Protein AF-A0A4R5LYT7-F1 (afdb_monomer_lite)

pLDDT: mean 70.09, std 16.21, range [38.44, 92.06]

Sequence (93 aa):
MNAKSPIALVAIAVALGATAPAALAQTQPQGKTRDQVRQELVQARHDGLTQSSPTRYPPNAQQIAQNKARHEAGTHRGEPSAAVDQHDQMSAH

InterPro domains:
  IPR025421 Protein of unknown function DUF4148 [PF13663] (1-58)

Organism: NCBI:txid2528715

Radius of gyration: 28.88 Å; chains: 1; bounding box: 89×35×49 Å

Structure (mmCIF, N/CA/C/O backbone):
data_AF-A0A4R5LYT7-F1
#
_entry.id   AF-A0A4R5LYT7-F1
#
loop_
_atom_site.group_PDB
_atom_site.id
_atom_site.type_symbol
_atom_site.label_atom_id
_atom_site.label_alt_id
_atom_site.label_comp_id
_atom_site.label_asym_id
_atom_site.label_entity_id
_atom_site.label_seq_id
_atom_site.pdbx_PDB_ins_code
_atom_site.Cartn_x
_atom_site.Cartn_y
_atom_site.Cartn_z
_atom_site.occupancy
_atom_site.B_iso_or_equiv
_atom_site.auth_seq_id
_atom_site.auth_comp_id
_atom_site.auth_asym_id
_atom_site.auth_atom_id
_atom_site.pdbx_PDB_model_num
ATOM 1 N N . MET A 1 1 ? -77.080 -2.671 1.486 1.00 41.03 1 MET A N 1
ATOM 2 C CA . MET A 1 1 ? -75.870 -3.279 2.086 1.00 41.03 1 MET A CA 1
ATOM 3 C C . MET A 1 1 ? -74.723 -2.295 1.844 1.00 41.03 1 MET A C 1
ATOM 5 O O . MET A 1 1 ? -74.138 -2.323 0.778 1.00 41.03 1 MET A O 1
ATOM 9 N N . ASN A 1 2 ? -74.570 -1.190 2.577 1.00 38.44 2 ASN A N 1
ATOM 10 C CA . ASN A 1 2 ? -74.229 -1.020 3.997 1.00 38.44 2 ASN A CA 1
ATOM 11 C C . ASN A 1 2 ? -72.858 -1.611 4.354 1.00 38.44 2 ASN A C 1
ATOM 13 O O . ASN A 1 2 ? -72.791 -2.736 4.826 1.00 38.44 2 ASN A O 1
ATOM 17 N N . ALA A 1 3 ? -71.814 -0.790 4.255 1.00 45.59 3 ALA A N 1
ATOM 18 C CA . ALA A 1 3 ? -70.863 -0.639 5.351 1.00 45.59 3 ALA A CA 1
ATOM 19 C C . ALA A 1 3 ? -70.373 0.819 5.373 1.00 45.59 3 ALA A C 1
ATOM 21 O O . ALA A 1 3 ? -69.594 1.254 4.533 1.00 45.59 3 ALA A O 1
ATOM 22 N N . LYS A 1 4 ? -70.930 1.589 6.309 1.00 49.16 4 LYS A N 1
ATOM 23 C CA . LYS A 1 4 ? -70.440 2.896 6.755 1.00 49.16 4 LYS A CA 1
ATOM 24 C C . LYS A 1 4 ? -69.572 2.606 7.976 1.00 49.16 4 LYS A C 1
ATOM 26 O O . LYS A 1 4 ? -70.079 1.925 8.862 1.00 49.16 4 LYS A O 1
ATOM 31 N N . SER A 1 5 ? -68.361 3.150 8.056 1.00 47.91 5 SER A N 1
ATOM 32 C CA . SER A 1 5 ? -67.634 3.251 9.328 1.00 47.91 5 SER A CA 1
ATOM 33 C C . SER A 1 5 ? -66.786 4.526 9.394 1.00 47.91 5 SER A C 1
ATOM 35 O O . SER A 1 5 ? -66.395 5.038 8.345 1.00 47.91 5 SER A O 1
ATOM 37 N N . PRO A 1 6 ? -66.578 5.083 10.604 1.00 50.72 6 PRO A N 1
ATOM 38 C CA . PRO A 1 6 ? -66.543 6.523 10.832 1.00 50.72 6 PRO A CA 1
ATOM 39 C C . PRO A 1 6 ? -65.170 7.094 11.233 1.00 50.72 6 PRO A C 1
ATOM 41 O O . PRO A 1 6 ? -64.245 6.380 11.603 1.00 50.72 6 PRO A O 1
ATOM 44 N N . ILE A 1 7 ? -65.126 8.427 11.160 1.00 53.22 7 ILE A N 1
ATOM 45 C CA . ILE A 1 7 ? -64.236 9.431 11.773 1.00 53.22 7 ILE A CA 1
ATOM 46 C C . ILE A 1 7 ? -63.443 8.949 13.005 1.00 53.22 7 ILE A C 1
ATOM 48 O O . ILE A 1 7 ? -64.050 8.463 13.953 1.00 53.22 7 ILE A O 1
ATOM 52 N N . ALA A 1 8 ? -62.142 9.275 13.062 1.00 42.59 8 ALA A N 1
ATOM 53 C CA . ALA A 1 8 ? -61.490 9.796 14.276 1.00 42.59 8 ALA A CA 1
ATOM 54 C C . ALA A 1 8 ? -60.111 10.416 13.962 1.00 42.59 8 ALA A C 1
ATOM 56 O O . ALA A 1 8 ? -59.137 9.711 13.711 1.00 42.59 8 ALA A O 1
ATOM 57 N N . LEU A 1 9 ? -60.033 11.751 14.016 1.00 48.91 9 LEU A N 1
ATOM 58 C CA . LEU A 1 9 ? -58.791 12.479 14.285 1.00 48.91 9 LEU A CA 1
ATOM 59 C C . LEU A 1 9 ? -58.337 12.140 15.710 1.00 48.91 9 LEU A C 1
ATOM 61 O O . LEU A 1 9 ? -59.106 12.339 16.647 1.00 48.91 9 LEU A O 1
ATOM 65 N N . VAL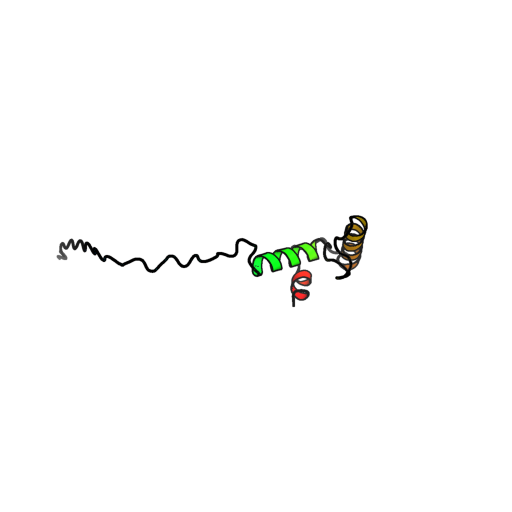 A 1 10 ? -57.076 11.754 15.888 1.00 46.25 10 VAL A N 1
ATOM 66 C CA . VAL A 1 10 ? -56.387 11.927 17.171 1.00 46.25 10 VAL A CA 1
ATOM 67 C C . VAL A 1 10 ? -55.017 12.522 16.873 1.00 46.25 10 VAL A C 1
ATOM 69 O O . VAL A 1 10 ? -54.075 11.831 16.494 1.00 46.25 10 VAL A O 1
ATOM 72 N N . ALA A 1 11 ? -54.931 13.843 17.009 1.00 49.28 11 ALA A N 1
ATOM 73 C CA . ALA A 1 11 ? -53.666 14.545 17.113 1.00 49.28 11 ALA A CA 1
ATOM 74 C C . ALA A 1 11 ? -53.114 14.283 18.517 1.00 49.28 11 ALA A C 1
ATOM 76 O O . ALA A 1 11 ? -53.677 14.763 19.499 1.00 49.28 11 ALA A O 1
ATOM 77 N N . ILE A 1 12 ? -52.030 13.516 18.623 1.00 51.00 12 ILE A N 1
ATOM 78 C CA . ILE A 1 12 ? -51.274 13.427 19.872 1.00 51.00 12 ILE A CA 1
ATOM 79 C C . ILE A 1 12 ? -50.063 14.341 19.724 1.00 51.00 12 ILE A C 1
ATOM 81 O O . ILE A 1 12 ? -49.044 13.973 19.145 1.00 51.00 12 ILE A O 1
ATOM 85 N N . ALA A 1 13 ? -50.199 15.560 20.240 1.00 57.06 13 ALA A N 1
ATOM 86 C CA . ALA A 1 13 ? -49.065 16.417 20.534 1.00 57.06 13 ALA A CA 1
ATOM 87 C C . ALA A 1 13 ? -48.327 15.823 21.739 1.00 57.06 13 ALA A C 1
ATOM 89 O O . ALA A 1 13 ? -48.709 16.034 22.888 1.00 57.06 13 ALA A O 1
ATOM 90 N N . VAL A 1 14 ? -47.281 15.044 21.475 1.00 54.22 14 VAL A N 1
ATOM 91 C CA . VAL A 1 14 ? -46.357 14.604 22.518 1.00 54.22 14 VAL A CA 1
ATOM 92 C C . VAL A 1 14 ? -45.258 15.654 22.647 1.00 54.22 14 VAL A C 1
ATOM 94 O O . VAL A 1 14 ? -44.233 15.600 21.973 1.00 54.22 14 VAL A O 1
ATOM 97 N N . ALA A 1 15 ? -45.484 16.632 23.523 1.00 59.97 15 ALA A N 1
AT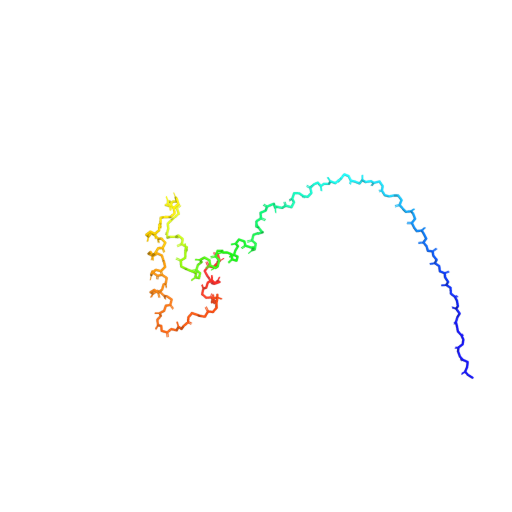OM 98 C CA . ALA A 1 15 ? -44.408 17.422 24.100 1.00 59.97 15 ALA A CA 1
ATOM 99 C C . ALA A 1 15 ? -43.758 16.589 25.215 1.00 59.97 15 ALA A C 1
ATOM 101 O O . ALA A 1 15 ? -44.219 16.588 26.354 1.00 59.97 15 ALA A O 1
ATOM 102 N N . LEU A 1 16 ? -42.698 15.856 24.877 1.00 54.22 16 LEU A N 1
ATOM 103 C CA . LEU A 1 16 ? -41.790 15.264 25.857 1.00 54.22 16 LEU A CA 1
ATOM 104 C C . LEU A 1 16 ? -40.490 16.059 25.823 1.00 54.22 16 LEU A C 1
ATOM 106 O O . LEU A 1 16 ? -39.643 15.874 24.951 1.00 54.22 16 LEU A O 1
ATOM 110 N N . GLY A 1 17 ? -40.359 16.966 26.790 1.00 55.53 17 GLY A N 1
ATOM 111 C CA . GLY A 1 17 ? -39.066 17.496 27.184 1.00 55.53 17 GLY A CA 1
ATOM 112 C C . GLY A 1 17 ? -38.178 16.339 27.626 1.00 55.53 17 GLY A C 1
ATOM 113 O O . GLY A 1 17 ? -38.417 15.726 28.662 1.00 55.53 17 GLY A O 1
ATOM 114 N N . ALA A 1 18 ? -37.159 16.046 26.828 1.00 53.12 18 ALA A N 1
ATOM 115 C CA . ALA A 1 18 ? -36.047 15.207 27.227 1.00 53.12 18 ALA A CA 1
ATOM 116 C C . ALA A 1 18 ? -34.833 16.121 27.381 1.00 53.12 18 ALA A C 1
ATOM 118 O O . ALA A 1 18 ? -34.256 16.616 26.414 1.00 53.12 18 ALA A O 1
ATOM 119 N N . THR A 1 19 ? -34.507 16.382 28.643 1.00 54.97 19 THR A N 1
ATOM 120 C CA . THR A 1 19 ? -33.224 16.895 29.111 1.00 54.97 19 THR A CA 1
ATOM 121 C C . THR A 1 19 ? -32.084 16.258 28.325 1.00 54.97 19 THR A C 1
ATOM 123 O O . THR A 1 19 ? -31.975 15.032 28.294 1.00 54.97 19 THR A O 1
ATOM 126 N N . ALA A 1 20 ? -31.250 17.088 27.700 1.00 61.00 20 ALA A N 1
ATOM 127 C CA . ALA A 1 20 ? -30.077 16.650 26.962 1.00 61.00 20 ALA A CA 1
ATOM 128 C C . ALA A 1 20 ? -29.170 15.779 27.851 1.00 61.00 20 ALA A C 1
ATOM 130 O O . ALA A 1 20 ? -28.618 16.296 28.826 1.00 61.00 20 ALA A O 1
ATOM 131 N N . PRO A 1 21 ? -28.941 14.493 27.530 1.00 50.75 21 PRO A N 1
ATOM 132 C CA . PRO A 1 21 ? -27.690 13.883 27.918 1.00 50.75 21 PRO A CA 1
ATOM 133 C C . PRO A 1 21 ? -26.623 14.500 27.014 1.00 50.75 21 PRO A C 1
ATOM 135 O O . PRO A 1 21 ? -26.808 14.602 25.799 1.00 50.75 21 PRO A O 1
ATOM 138 N N . ALA A 1 22 ? -25.548 14.983 27.635 1.00 60.56 22 ALA A N 1
ATOM 139 C CA . ALA A 1 22 ? -24.380 15.543 26.977 1.00 60.56 22 ALA A CA 1
ATOM 140 C C . ALA A 1 22 ? -24.091 14.807 25.666 1.00 60.56 22 ALA A C 1
ATOM 142 O O . ALA A 1 22 ? -24.049 13.574 25.648 1.00 60.56 22 ALA A O 1
ATOM 143 N N . ALA A 1 23 ? -23.904 15.568 24.586 1.00 55.25 23 ALA A N 1
ATOM 144 C CA . ALA A 1 23 ? -23.342 15.045 23.359 1.00 55.25 23 ALA A CA 1
ATOM 145 C C . ALA A 1 23 ? -22.008 14.390 23.729 1.00 55.25 23 ALA A C 1
ATOM 147 O O . ALA A 1 23 ? -20.989 15.062 23.878 1.00 55.25 23 ALA A O 1
ATOM 148 N N . LEU A 1 24 ? -22.029 13.071 23.936 1.00 58.28 24 LEU A N 1
ATOM 149 C CA . LEU A 1 24 ? -20.849 12.248 23.809 1.00 58.28 24 LEU A CA 1
ATOM 150 C C . LEU A 1 24 ? -20.390 12.566 22.400 1.00 58.28 24 LEU A C 1
ATOM 152 O O . LEU A 1 24 ? -21.061 12.185 21.440 1.00 58.28 24 LEU A O 1
ATOM 156 N N . ALA A 1 25 ? -19.335 13.368 22.284 1.00 56.47 25 ALA A N 1
ATOM 157 C CA . ALA A 1 25 ? -18.628 13.535 21.039 1.00 56.47 25 ALA A CA 1
ATOM 158 C C . ALA A 1 25 ? -18.211 12.120 20.644 1.00 56.47 25 ALA A C 1
ATOM 160 O O . ALA A 1 25 ? -17.213 11.592 21.129 1.00 56.47 25 ALA A O 1
ATOM 161 N N . GLN A 1 26 ? -19.056 11.461 19.854 1.00 53.16 26 GLN A N 1
ATOM 162 C CA . GLN A 1 26 ? -18.698 10.265 19.138 1.00 53.16 26 GLN A CA 1
ATOM 163 C C . GLN A 1 26 ? -17.587 10.763 18.237 1.00 53.16 26 GLN A C 1
ATOM 165 O O . GLN A 1 26 ? -17.843 11.430 17.234 1.00 53.16 26 GLN A O 1
ATOM 170 N N . THR A 1 27 ? -16.344 10.551 18.659 1.00 60.81 27 THR A N 1
ATOM 171 C CA . THR A 1 27 ? -15.181 10.667 17.801 1.00 60.81 27 THR A CA 1
ATOM 172 C C . THR A 1 27 ? -15.392 9.609 16.733 1.00 60.81 27 THR A C 1
ATOM 174 O O . THR A 1 27 ? -14.918 8.480 16.841 1.00 60.81 27 THR A O 1
ATOM 177 N N . GLN A 1 28 ? -16.194 9.951 15.723 1.00 62.31 28 GLN A N 1
ATOM 178 C CA . GLN A 1 28 ? -16.208 9.237 14.468 1.00 62.31 28 GLN A CA 1
ATOM 179 C C . GLN A 1 28 ? -14.740 9.182 14.061 1.00 62.31 28 GLN A C 1
ATOM 181 O O . GLN A 1 28 ? -14.103 10.243 14.024 1.00 62.31 28 GLN A O 1
ATOM 186 N N . PRO A 1 29 ? -14.157 7.988 13.867 1.00 61.72 29 PRO A N 1
ATOM 187 C CA . PRO A 1 29 ? -12.773 7.899 13.453 1.00 61.72 29 PRO A CA 1
ATOM 188 C C . PRO A 1 29 ? -12.642 8.752 12.192 1.00 61.72 29 PRO A C 1
ATOM 190 O O . PRO A 1 29 ? -13.275 8.473 11.178 1.00 61.72 29 PRO A O 1
ATOM 193 N N . GLN A 1 30 ? -11.875 9.841 12.278 1.00 69.75 30 GLN A N 1
ATOM 194 C CA . GLN A 1 30 ? -11.673 10.801 11.190 1.00 69.75 30 GLN A CA 1
ATOM 195 C C . GLN A 1 30 ? -10.705 10.218 10.141 1.00 69.75 30 GLN A C 1
ATOM 197 O O . GLN A 1 30 ? -9.800 10.880 9.644 1.00 69.75 30 GLN A O 1
ATOM 202 N N . GLY A 1 31 ? -10.846 8.924 9.871 1.00 81.12 31 GLY A N 1
ATOM 203 C CA . GLY A 1 31 ? -9.934 8.098 9.109 1.00 81.12 31 GLY A CA 1
ATOM 204 C C . GLY A 1 31 ? -10.657 6.875 8.563 1.00 81.12 31 GLY A C 1
ATOM 205 O O . GLY A 1 31 ? -11.789 6.574 8.944 1.00 81.12 31 GLY A O 1
ATOM 206 N N . LYS A 1 32 ? -9.993 6.186 7.636 1.00 85.12 32 LYS A N 1
ATOM 207 C CA . LYS A 1 32 ? -10.553 5.021 6.948 1.00 85.12 32 LYS A CA 1
ATOM 208 C C . LYS A 1 32 ? -10.989 3.964 7.959 1.00 85.12 32 LYS A C 1
ATOM 210 O O . LYS A 1 32 ? -10.276 3.685 8.927 1.00 85.12 32 LYS A O 1
ATOM 215 N N . THR A 1 33 ? -12.150 3.359 7.727 1.00 90.31 33 THR A N 1
ATOM 216 C CA . THR A 1 33 ? -12.577 2.202 8.518 1.00 90.31 33 THR A CA 1
ATOM 217 C C . THR A 1 33 ? -11.610 1.043 8.285 1.00 90.31 33 THR A C 1
ATOM 219 O O . THR A 1 33 ? -10.919 0.980 7.265 1.00 90.31 33 THR A O 1
ATOM 222 N N . ARG A 1 34 ? -11.555 0.084 9.216 1.00 90.19 34 ARG A N 1
ATOM 223 C CA . ARG A 1 34 ? -10.708 -1.108 9.039 1.00 90.19 34 ARG A CA 1
ATOM 224 C C . ARG A 1 34 ? -11.023 -1.845 7.737 1.00 90.19 34 ARG A C 1
ATOM 226 O O . ARG A 1 34 ? -10.104 -2.320 7.080 1.00 90.19 34 ARG A O 1
ATOM 233 N N . ASP A 1 35 ? -12.295 -1.904 7.357 1.00 90.25 35 ASP A N 1
ATOM 234 C CA . ASP A 1 35 ? -12.720 -2.567 6.123 1.00 90.25 35 ASP A CA 1
ATOM 235 C C . ASP A 1 35 ? -12.272 -1.802 4.877 1.00 90.25 35 ASP A C 1
ATOM 237 O O . ASP A 1 35 ? -11.801 -2.418 3.927 1.00 90.25 35 ASP A O 1
ATOM 241 N N . GLN A 1 36 ? -12.298 -0.468 4.912 1.00 89.75 36 GLN A N 1
ATOM 242 C CA . GLN A 1 36 ? -11.747 0.358 3.835 1.00 89.75 36 GLN A CA 1
ATOM 243 C C . GL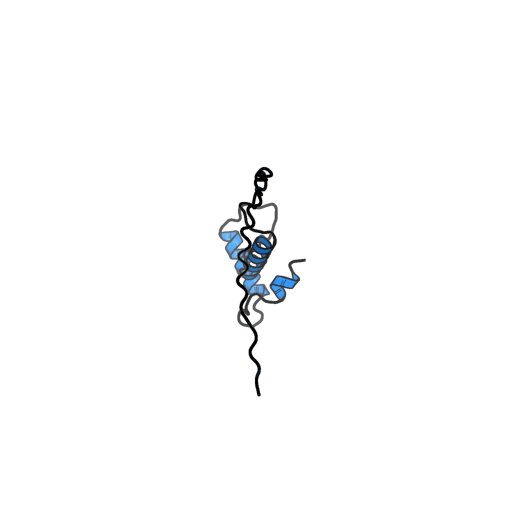N A 1 36 ? -10.233 0.161 3.688 1.00 89.75 36 GLN A C 1
ATOM 245 O O . GLN A 1 36 ? -9.739 -0.008 2.578 1.00 89.75 36 GLN A O 1
ATOM 250 N N . VAL A 1 37 ? -9.486 0.109 4.797 1.00 92.06 37 VAL A N 1
ATOM 251 C CA . VAL A 1 37 ? -8.037 -0.162 4.752 1.00 92.06 37 VAL A CA 1
ATOM 252 C C . VAL 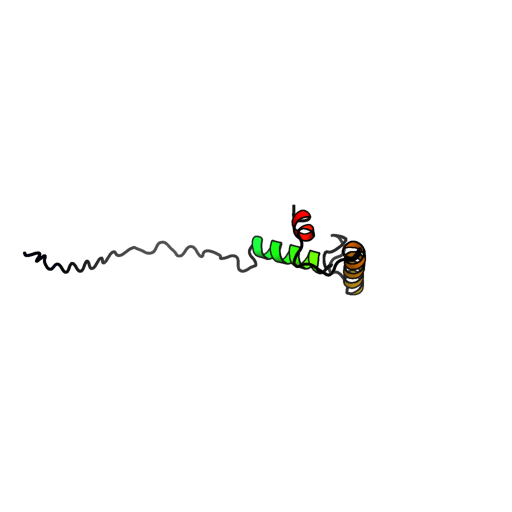A 1 37 ? -7.757 -1.545 4.166 1.00 92.06 37 VAL A C 1
ATOM 254 O O . VAL A 1 37 ? -6.846 -1.697 3.358 1.00 92.06 37 VAL A O 1
ATOM 257 N N . ARG A 1 38 ? -8.550 -2.559 4.527 1.00 91.19 38 ARG A N 1
ATOM 258 C CA . ARG A 1 38 ? -8.415 -3.906 3.953 1.00 91.19 38 ARG A CA 1
ATOM 259 C C . ARG A 1 38 ? -8.656 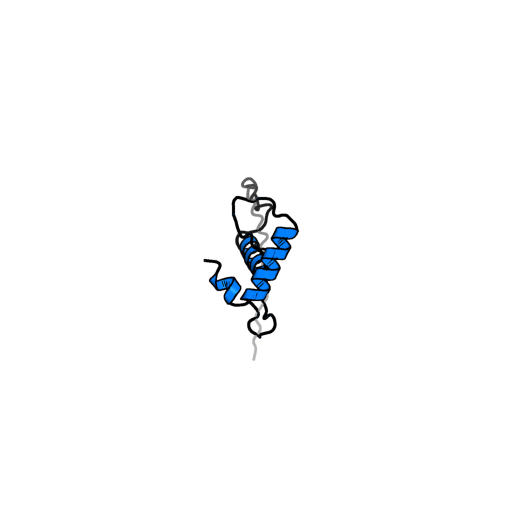-3.906 2.449 1.00 91.19 38 ARG A C 1
ATOM 261 O O . ARG A 1 38 ? -7.867 -4.502 1.727 1.00 91.19 38 ARG A O 1
ATOM 268 N N . GLN A 1 39 ? -9.694 -3.216 1.981 1.00 91.06 39 GLN A N 1
ATOM 269 C CA . GLN A 1 39 ? -9.978 -3.087 0.550 1.00 91.06 39 GLN A CA 1
ATOM 270 C C . GLN A 1 39 ? -8.819 -2.424 -0.201 1.00 91.06 39 GLN A C 1
ATOM 272 O O . GLN A 1 39 ? -8.420 -2.900 -1.258 1.00 91.06 39 GLN A O 1
ATOM 277 N N . GLU A 1 40 ? -8.215 -1.382 0.368 1.00 90.12 40 GLU A N 1
ATOM 278 C CA . GLU A 1 40 ? -7.048 -0.736 -0.238 1.00 90.12 40 GLU A CA 1
ATOM 279 C C . GLU A 1 40 ? -5.812 -1.627 -0.258 1.00 90.12 40 GLU A C 1
ATOM 281 O O . GLU A 1 40 ? -5.067 -1.614 -1.232 1.00 90.12 40 GLU A O 1
ATOM 286 N N . LEU A 1 41 ? -5.588 -2.419 0.790 1.00 90.75 41 LEU A N 1
ATOM 287 C CA . LEU A 1 41 ? -4.486 -3.379 0.816 1.00 90.75 41 LEU A CA 1
ATOM 288 C C . LEU A 1 41 ? -4.676 -4.490 -0.221 1.00 90.75 41 LEU A C 1
ATOM 290 O O . LEU A 1 41 ? -3.705 -4.890 -0.863 1.00 90.75 41 LEU A O 1
ATOM 294 N N . VAL A 1 42 ? -5.913 -4.959 -0.406 1.00 89.56 42 VAL A N 1
ATOM 295 C CA . VAL A 1 42 ? -6.273 -5.913 -1.464 1.00 89.56 42 VAL A CA 1
ATOM 296 C C . VAL A 1 42 ? -6.003 -5.298 -2.839 1.00 89.56 42 VAL A C 1
ATOM 298 O O . VAL A 1 42 ? -5.319 -5.914 -3.652 1.00 89.56 42 VAL A O 1
ATOM 301 N N . GLN A 1 43 ? -6.425 -4.053 -3.069 1.00 88.19 43 GLN A N 1
ATOM 302 C CA . GLN A 1 43 ? -6.147 -3.352 -4.324 1.00 88.19 43 GLN A CA 1
ATOM 303 C C . GLN A 1 43 ? -4.642 -3.143 -4.551 1.00 88.19 43 GLN A C 1
ATOM 305 O O . GLN A 1 43 ? -4.127 -3.407 -5.631 1.00 88.19 43 GLN A O 1
ATOM 310 N N . ALA A 1 44 ? -3.897 -2.727 -3.526 1.00 88.88 44 ALA A N 1
ATOM 311 C CA . ALA A 1 44 ? -2.455 -2.531 -3.631 1.00 88.88 44 ALA A CA 1
ATOM 312 C C . ALA A 1 44 ? -1.705 -3.838 -3.935 1.00 88.88 44 ALA A C 1
ATOM 314 O O . ALA A 1 44 ? -0.645 -3.807 -4.564 1.00 88.88 44 ALA A O 1
ATOM 315 N N . ARG A 1 45 ? -2.227 -4.985 -3.487 1.00 86.31 45 ARG A N 1
ATOM 316 C CA . ARG A 1 45 ? -1.696 -6.305 -3.842 1.00 86.31 45 ARG A CA 1
ATOM 317 C C . ARG A 1 45 ? -1.946 -6.629 -5.305 1.00 86.31 45 ARG A C 1
ATOM 319 O O . ARG A 1 45 ? -0.979 -6.949 -5.991 1.00 86.31 45 ARG A O 1
ATOM 326 N N . HIS A 1 46 ? -3.180 -6.444 -5.757 1.00 86.50 46 HIS A N 1
ATOM 327 C CA . HIS A 1 46 ? -3.561 -6.606 -7.154 1.00 86.50 46 HIS A CA 1
ATOM 328 C C . HIS A 1 46 ? -2.696 -5.743 -8.089 1.00 86.50 46 HIS A C 1
ATOM 330 O O . HIS A 1 46 ? -2.215 -6.190 -9.126 1.00 86.50 46 HIS A O 1
ATOM 336 N N . ASP A 1 47 ? -2.412 -4.505 -7.684 1.00 86.00 47 ASP A N 1
ATOM 337 C CA . ASP A 1 47 ? -1.608 -3.565 -8.470 1.00 86.00 47 ASP A CA 1
ATOM 338 C C . ASP A 1 47 ? -0.091 -3.855 -8.419 1.00 86.00 47 ASP A C 1
ATOM 340 O O . ASP A 1 47 ? 0.714 -3.095 -8.984 1.00 86.00 47 ASP A O 1
ATOM 344 N N . GLY A 1 48 ? 0.333 -4.897 -7.693 1.00 87.19 48 GLY A N 1
ATOM 345 C CA . GLY A 1 48 ? 1.739 -5.233 -7.479 1.00 87.19 48 GLY A CA 1
ATOM 346 C C . GLY A 1 48 ? 2.508 -4.182 -6.670 1.00 87.19 48 GLY A C 1
ATOM 347 O O . GLY A 1 48 ? 3.724 -4.057 -6.813 1.00 87.19 48 GLY A O 1
ATOM 348 N N . LEU A 1 49 ? 1.824 -3.387 -5.842 1.00 87.94 49 LEU A N 1
ATOM 349 C CA . LEU A 1 49 ? 2.406 -2.295 -5.049 1.00 87.94 49 LEU A CA 1
ATOM 350 C C . LEU A 1 49 ? 2.837 -2.720 -3.640 1.00 87.94 49 LEU A C 1
ATOM 352 O O . LEU A 1 49 ? 3.484 -1.943 -2.935 1.00 87.94 49 LEU A O 1
ATOM 356 N N . THR A 1 50 ? 2.521 -3.945 -3.215 1.00 85.69 50 THR A N 1
ATOM 357 C CA . THR A 1 50 ? 2.887 -4.444 -1.882 1.00 85.69 50 THR A CA 1
ATOM 358 C C . THR A 1 50 ? 4.397 -4.437 -1.671 1.00 85.69 50 THR A C 1
ATOM 360 O O . THR A 1 50 ? 5.160 -4.938 -2.502 1.00 85.69 50 THR A O 1
ATOM 363 N N . GLN A 1 51 ? 4.837 -3.897 -0.533 1.00 78.12 51 GLN A N 1
ATOM 364 C CA . GLN A 1 51 ? 6.251 -3.877 -0.182 1.00 78.12 51 GLN A CA 1
ATOM 365 C C . GLN A 1 51 ? 6.778 -5.292 0.063 1.00 78.12 51 GLN A C 1
ATOM 367 O O . GLN A 1 51 ? 6.161 -6.099 0.749 1.00 78.12 51 GLN A O 1
ATOM 372 N N . SER A 1 52 ? 7.978 -5.559 -0.446 1.00 73.81 52 SER A N 1
ATOM 373 C CA . SER A 1 52 ? 8.666 -6.834 -0.226 1.00 73.81 52 SER A CA 1
ATOM 374 C C . SER A 1 52 ? 9.329 -6.951 1.150 1.00 73.81 52 SER A C 1
ATOM 376 O O . SER A 1 52 ? 9.685 -8.052 1.554 1.00 73.81 52 SER A O 1
ATOM 378 N N . SER A 1 53 ? 9.578 -5.832 1.841 1.00 81.00 53 SER A N 1
ATOM 379 C CA . SER A 1 53 ? 10.329 -5.805 3.100 1.00 81.00 53 SER A CA 1
ATOM 380 C C . SER A 1 53 ? 9.805 -4.715 4.043 1.00 81.00 53 SER A C 1
ATOM 382 O O . SER A 1 53 ? 9.650 -3.575 3.599 1.00 81.00 53 SER A O 1
ATOM 384 N N . PRO A 1 54 ? 9.579 -5.032 5.334 1.00 79.44 54 PRO A N 1
ATOM 385 C CA . PRO A 1 54 ? 9.018 -4.098 6.311 1.00 79.44 54 PRO A CA 1
ATOM 386 C C . PRO A 1 54 ? 10.015 -3.036 6.802 1.00 79.44 54 PRO A C 1
ATOM 388 O O . PRO A 1 54 ? 9.607 -2.029 7.367 1.00 79.44 54 PRO A O 1
ATOM 391 N N . THR A 1 55 ? 11.323 -3.230 6.604 1.00 85.00 55 THR A N 1
ATOM 392 C CA . THR A 1 55 ? 12.371 -2.336 7.134 1.00 85.00 55 THR A CA 1
ATOM 393 C C . THR A 1 55 ? 12.805 -1.242 6.162 1.00 85.00 55 THR A C 1
ATOM 395 O O . THR A 1 55 ? 13.638 -0.406 6.507 1.00 85.00 55 THR A O 1
ATOM 398 N N . ARG A 1 56 ? 12.268 -1.219 4.938 1.00 78.31 56 ARG A N 1
ATOM 399 C CA . ARG A 1 56 ? 12.655 -0.255 3.898 1.00 78.31 56 ARG A CA 1
ATOM 400 C C . ARG A 1 56 ? 11.500 0.680 3.571 1.00 78.31 56 ARG A C 1
ATOM 402 O O . ARG A 1 56 ? 10.784 0.481 2.591 1.00 78.31 56 ARG A O 1
ATOM 409 N N . TYR A 1 57 ? 11.351 1.703 4.411 1.00 78.69 57 TYR A N 1
ATOM 410 C CA . TYR A 1 57 ? 10.343 2.747 4.264 1.00 78.69 57 TYR A CA 1
ATOM 411 C C . TYR A 1 57 ? 10.985 4.140 4.132 1.00 78.69 57 TYR A C 1
ATOM 413 O O . TYR A 1 57 ? 11.911 4.436 4.889 1.00 78.69 57 TYR A O 1
ATOM 421 N N . PRO A 1 58 ? 10.487 5.011 3.231 1.00 80.88 58 PRO A N 1
ATOM 422 C CA . PRO A 1 58 ? 9.478 4.759 2.192 1.00 80.88 58 PRO A CA 1
ATOM 423 C C . PRO A 1 58 ? 10.064 4.024 0.963 1.00 80.88 58 PRO A C 1
ATOM 425 O O . PRO A 1 58 ? 11.268 4.112 0.710 1.00 80.88 58 PRO A O 1
ATOM 428 N N . PRO A 1 59 ? 9.248 3.288 0.181 1.00 81.12 59 PRO A N 1
ATOM 429 C CA . PRO A 1 59 ? 9.720 2.632 -1.034 1.00 81.12 59 PRO A CA 1
ATOM 430 C C . PRO A 1 59 ? 10.048 3.673 -2.111 1.00 81.12 59 PRO A C 1
ATOM 432 O O . PRO A 1 59 ? 9.276 4.600 -2.351 1.00 81.12 59 PRO A O 1
ATOM 435 N N . ASN A 1 60 ? 11.185 3.512 -2.785 1.00 88.44 60 ASN A N 1
ATOM 436 C CA . ASN A 1 60 ? 11.540 4.347 -3.931 1.00 88.44 60 ASN A CA 1
ATOM 437 C C . ASN A 1 60 ? 10.892 3.832 -5.234 1.00 88.44 60 ASN A C 1
ATOM 439 O O . ASN A 1 60 ? 10.406 2.701 -5.309 1.00 88.44 60 ASN A O 1
ATOM 443 N N . ALA A 1 61 ? 10.914 4.650 -6.290 1.00 89.06 61 ALA A N 1
ATOM 444 C CA . ALA A 1 61 ? 10.292 4.316 -7.574 1.00 89.06 61 ALA A CA 1
ATOM 445 C C . ALA A 1 61 ? 10.843 3.025 -8.215 1.00 89.06 61 ALA A C 1
ATOM 447 O O . ALA A 1 61 ? 10.087 2.264 -8.814 1.00 89.06 61 ALA A O 1
ATOM 448 N N . GLN A 1 62 ? 12.140 2.741 -8.053 1.00 89.44 62 GLN A N 1
ATOM 449 C CA . GLN A 1 62 ? 12.760 1.513 -8.570 1.00 89.44 62 GLN A CA 1
ATOM 450 C C . GLN A 1 62 ? 12.204 0.267 -7.869 1.00 89.44 62 GLN A C 1
ATOM 452 O O . GLN A 1 62 ? 11.915 -0.735 -8.517 1.00 89.44 62 GLN A O 1
ATOM 457 N N . GLN A 1 63 ? 12.003 0.336 -6.552 1.00 87.50 63 GLN A N 1
ATOM 458 C CA . GLN A 1 63 ? 11.401 -0.751 -5.779 1.00 87.50 63 GLN A CA 1
ATOM 459 C C . GLN A 1 63 ? 9.942 -0.986 -6.174 1.00 87.50 63 GLN A C 1
ATOM 461 O O . GLN A 1 63 ? 9.521 -2.134 -6.280 1.00 87.50 63 GLN A O 1
ATOM 466 N N . ILE A 1 64 ? 9.182 0.083 -6.434 1.00 88.12 64 ILE A N 1
ATOM 467 C CA . ILE A 1 64 ? 7.804 -0.025 -6.931 1.00 88.12 64 ILE A CA 1
ATOM 468 C C . ILE A 1 64 ? 7.783 -0.730 -8.293 1.00 88.12 64 ILE A C 1
ATOM 470 O O . ILE A 1 64 ? 7.014 -1.671 -8.479 1.00 88.12 64 ILE A O 1
ATOM 474 N N . ALA A 1 65 ? 8.657 -0.332 -9.222 1.00 89.25 65 ALA A N 1
ATOM 475 C CA . ALA A 1 65 ? 8.759 -0.959 -10.539 1.00 89.25 65 ALA A CA 1
ATOM 476 C C . ALA A 1 65 ? 9.136 -2.448 -10.452 1.00 89.25 65 ALA A C 1
ATOM 478 O O . ALA A 1 65 ? 8.541 -3.278 -11.133 1.00 89.25 65 ALA A O 1
ATOM 479 N N . GLN A 1 66 ? 10.075 -2.809 -9.572 1.00 88.75 66 GLN A N 1
ATOM 480 C CA . GLN A 1 66 ? 10.446 -4.209 -9.344 1.00 88.75 66 GLN A CA 1
ATOM 481 C C . GLN A 1 66 ? 9.298 -5.035 -8.755 1.00 88.75 66 GLN A C 1
ATOM 483 O O . GLN A 1 66 ? 9.097 -6.176 -9.170 1.00 88.75 66 GLN A O 1
ATOM 488 N N . ASN A 1 67 ? 8.537 -4.480 -7.806 1.00 89.62 67 ASN A N 1
ATOM 489 C CA . ASN A 1 67 ? 7.385 -5.178 -7.236 1.00 89.62 67 ASN A CA 1
ATOM 490 C C . ASN A 1 67 ? 6.332 -5.463 -8.318 1.00 89.62 67 ASN A C 1
ATOM 492 O O . ASN A 1 67 ? 5.858 -6.595 -8.398 1.00 89.62 67 ASN A O 1
ATOM 496 N N . LYS A 1 68 ? 6.055 -4.482 -9.189 1.00 88.06 68 LYS A N 1
ATOM 497 C CA . LYS A 1 68 ? 5.160 -4.640 -10.344 1.00 88.06 68 LYS A CA 1
ATOM 498 C C . LYS A 1 68 ? 5.657 -5.700 -11.320 1.00 88.06 68 LYS A C 1
ATOM 500 O O . LYS A 1 68 ? 4.919 -6.629 -11.609 1.00 88.06 68 LYS A O 1
ATOM 505 N N . ALA A 1 69 ? 6.920 -5.634 -11.736 1.00 87.94 69 ALA A N 1
ATOM 506 C CA . ALA A 1 69 ? 7.494 -6.605 -12.668 1.00 87.94 69 ALA A CA 1
ATOM 507 C C . ALA A 1 69 ? 7.451 -8.041 -12.116 1.00 87.94 69 ALA A C 1
ATOM 509 O O . ALA A 1 69 ? 7.152 -8.992 -12.835 1.00 87.94 69 ALA A O 1
ATOM 510 N N . ARG A 1 70 ? 7.719 -8.214 -10.815 1.00 85.38 70 ARG A N 1
ATOM 511 C CA . ARG A 1 70 ? 7.616 -9.524 -10.162 1.00 85.38 70 ARG A CA 1
ATOM 512 C C . ARG A 1 70 ? 6.165 -9.991 -10.040 1.00 85.38 70 ARG A C 1
ATOM 514 O O . ARG A 1 70 ? 5.920 -11.186 -10.169 1.00 85.38 70 ARG A O 1
ATOM 521 N N . HIS A 1 71 ? 5.233 -9.076 -9.778 1.00 86.00 71 HIS A N 1
ATOM 522 C CA . HIS A 1 71 ? 3.805 -9.378 -9.776 1.00 86.00 71 HIS A CA 1
ATOM 523 C C . HIS A 1 71 ? 3.351 -9.835 -11.168 1.00 86.00 71 HIS A C 1
ATOM 525 O O . HIS A 1 71 ? 2.832 -10.933 -11.300 1.00 86.00 71 HIS A O 1
ATOM 531 N N . GLU A 1 72 ? 3.659 -9.078 -12.221 1.00 83.19 72 GLU A N 1
ATOM 532 C CA . GLU A 1 72 ? 3.343 -9.431 -13.611 1.00 83.19 72 GLU A CA 1
ATOM 533 C C . GLU A 1 72 ? 3.912 -10.803 -14.008 1.00 83.19 72 GLU A C 1
ATOM 535 O O . GLU A 1 72 ? 3.198 -11.633 -14.570 1.00 83.19 72 GLU A O 1
ATOM 540 N N . ALA A 1 73 ? 5.169 -11.084 -13.647 1.00 82.62 73 ALA A N 1
ATOM 541 C CA . ALA A 1 73 ? 5.809 -12.372 -13.911 1.00 82.62 73 ALA A CA 1
ATOM 542 C C . ALA A 1 73 ? 5.169 -13.551 -13.148 1.00 82.62 73 ALA A C 1
ATOM 544 O O . ALA A 1 73 ? 5.252 -14.693 -13.601 1.00 82.62 73 ALA A O 1
ATOM 545 N N . GLY A 1 74 ? 4.567 -13.297 -11.982 1.00 76.50 74 GLY A N 1
ATOM 546 C CA . GLY A 1 74 ? 3.898 -14.311 -11.163 1.00 76.50 74 GLY A CA 1
ATOM 547 C C . GLY A 1 74 ? 2.428 -14.530 -11.531 1.00 76.50 74 GLY A C 1
ATOM 548 O O . GLY A 1 74 ? 1.947 -15.659 -11.439 1.00 76.50 74 GLY A O 1
ATOM 549 N N . THR A 1 75 ? 1.738 -13.472 -11.961 1.00 68.06 75 THR A N 1
ATOM 550 C CA . THR A 1 75 ? 0.284 -13.456 -12.189 1.00 68.06 75 THR A CA 1
ATOM 551 C C . THR A 1 75 ? -0.083 -13.816 -13.636 1.00 68.06 75 THR A C 1
ATOM 553 O O . THR A 1 75 ? -1.131 -14.410 -13.872 1.00 68.06 75 THR A O 1
ATOM 556 N N . HIS A 1 76 ? 0.799 -13.578 -14.617 1.00 60.66 76 HIS A N 1
ATOM 557 C CA . HIS A 1 76 ? 0.548 -13.904 -16.028 1.00 60.66 76 HIS A CA 1
ATOM 558 C C . HIS A 1 76 ? 1.331 -15.139 -16.503 1.00 60.66 76 HIS A C 1
ATOM 560 O O . HIS A 1 76 ? 2.344 -15.028 -17.189 1.00 60.66 76 HIS A O 1
ATOM 566 N N . ARG A 1 77 ? 0.817 -16.347 -16.227 1.00 58.59 77 ARG A N 1
ATOM 567 C CA . ARG A 1 77 ? 1.183 -17.560 -17.001 1.00 58.59 77 ARG A CA 1
ATOM 568 C C . ARG A 1 77 ? 0.335 -17.728 -18.280 1.00 58.59 77 ARG A C 1
ATOM 570 O O . ARG A 1 77 ? 0.470 -18.734 -18.964 1.00 58.59 77 ARG A O 1
ATOM 577 N N . GLY A 1 78 ? -0.500 -16.751 -18.644 1.00 53.84 78 GLY A N 1
ATOM 578 C CA . GLY A 1 78 ? -1.236 -16.775 -19.918 1.00 53.84 78 GLY A CA 1
ATOM 579 C C . GLY A 1 78 ? -2.681 -16.273 -19.900 1.00 53.84 78 GLY A C 1
ATOM 580 O O . GLY A 1 78 ? -3.324 -16.360 -20.936 1.00 53.84 78 GLY A O 1
ATOM 581 N N . GLU A 1 79 ? -3.191 -15.733 -18.790 1.00 52.00 79 GLU A N 1
ATOM 582 C CA . GLU A 1 79 ? -4.578 -15.247 -18.697 1.00 52.00 79 GLU A CA 1
ATOM 583 C C . GLU A 1 79 ? -4.631 -13.713 -18.490 1.00 52.00 79 GLU A C 1
ATOM 585 O O . GLU A 1 79 ? -3.769 -13.156 -17.790 1.00 52.00 79 GLU A O 1
ATOM 590 N N . PRO A 1 80 ? -5.600 -13.011 -19.117 1.00 54.34 80 PRO A N 1
ATOM 591 C CA . PRO A 1 80 ? -5.787 -11.569 -18.971 1.00 54.34 80 PRO A CA 1
ATOM 592 C C . PRO A 1 80 ? -6.323 -11.227 -17.577 1.00 54.34 80 PRO A C 1
ATOM 594 O O . PRO A 1 80 ? -7.165 -11.944 -17.046 1.00 54.34 80 PRO A O 1
ATOM 597 N N . SER A 1 81 ? -5.833 -10.122 -17.002 1.00 56.53 81 SER A N 1
ATOM 598 C CA . SER A 1 81 ? -6.147 -9.646 -15.649 1.00 56.53 81 SER A CA 1
ATOM 599 C C . SER A 1 81 ? -7.647 -9.695 -15.348 1.00 56.53 81 SER A C 1
ATOM 601 O O . SER A 1 81 ? -8.410 -8.829 -15.781 1.00 56.53 81 SER A O 1
ATOM 603 N N . ALA A 1 82 ? -8.072 -10.716 -14.605 1.00 56.62 82 ALA A N 1
ATOM 604 C CA . ALA A 1 82 ? -9.409 -10.775 -14.046 1.00 56.62 82 ALA A CA 1
ATOM 605 C C . ALA A 1 82 ? -9.502 -9.764 -1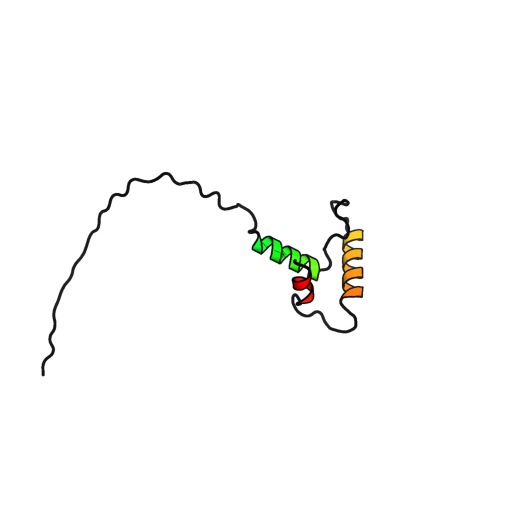2.893 1.00 56.62 82 ALA A C 1
ATOM 607 O O . ALA A 1 82 ? -8.517 -9.506 -12.199 1.00 56.62 82 ALA A O 1
ATOM 608 N N . ALA A 1 83 ? -10.683 -9.164 -12.726 1.00 59.91 83 ALA A N 1
ATOM 609 C CA . ALA A 1 83 ? -11.029 -8.303 -11.593 1.00 59.91 83 ALA A CA 1
ATOM 610 C C . ALA A 1 83 ? -10.510 -8.882 -10.269 1.00 59.91 83 ALA A C 1
ATOM 612 O O . ALA A 1 83 ? -10.555 -10.101 -10.169 1.00 59.91 83 ALA A O 1
ATOM 613 N N . VAL A 1 84 ? -10.086 -8.027 -9.309 1.00 60.66 84 VAL A N 1
ATOM 614 C CA . VAL A 1 84 ? -9.608 -8.370 -7.939 1.00 60.66 84 VAL A CA 1
ATOM 615 C C . VAL A 1 84 ? -9.879 -9.837 -7.621 1.00 60.66 84 VAL A C 1
ATOM 617 O O . VAL A 1 84 ? -10.977 -10.203 -7.190 1.00 60.66 84 VAL A O 1
ATOM 620 N N . ASP A 1 85 ? -8.922 -10.681 -7.992 1.00 63.81 85 ASP A N 1
ATOM 621 C CA . ASP A 1 85 ? -9.188 -12.102 -8.171 1.00 63.81 85 ASP A CA 1
ATOM 622 C C . ASP A 1 85 ? -9.168 -12.774 -6.795 1.00 63.81 85 ASP A C 1
ATOM 624 O O . ASP A 1 85 ? -8.646 -12.243 -5.809 1.00 63.81 85 ASP A O 1
ATOM 628 N N . GLN A 1 86 ? -9.726 -13.974 -6.697 1.00 64.81 86 GLN A N 1
ATOM 629 C CA . GLN A 1 86 ? -9.703 -14.810 -5.504 1.00 64.81 86 GLN A CA 1
ATOM 630 C C . GLN A 1 86 ? -8.280 -14.939 -4.918 1.00 64.81 86 GLN A C 1
ATOM 632 O O . GLN A 1 86 ? -8.117 -15.030 -3.699 1.00 64.81 86 GLN A O 1
ATOM 637 N N . HIS A 1 87 ? -7.250 -14.856 -5.766 1.00 62.50 87 HIS A N 1
ATOM 638 C CA . HIS A 1 87 ? -5.834 -14.804 -5.394 1.00 62.50 87 HIS A CA 1
ATOM 639 C C . HIS A 1 87 ? -5.472 -13.645 -4.443 1.00 62.50 87 HIS A C 1
ATOM 641 O O . HIS A 1 87 ? -4.685 -13.831 -3.505 1.00 62.50 87 HIS A O 1
ATOM 647 N N . ASP A 1 88 ? -6.076 -12.470 -4.628 1.00 67.88 88 ASP A N 1
ATOM 648 C CA . ASP A 1 88 ? -5.834 -11.285 -3.800 1.00 67.88 88 ASP A CA 1
ATOM 649 C C . ASP A 1 88 ? -6.486 -11.428 -2.415 1.00 67.88 88 ASP A C 1
ATOM 651 O O . ASP A 1 88 ? -5.931 -10.975 -1.405 1.00 67.88 88 ASP A O 1
ATOM 655 N N . GLN A 1 89 ? -7.623 -12.135 -2.358 1.00 66.38 89 GLN A N 1
ATOM 656 C CA . GLN A 1 89 ? -8.380 -12.390 -1.130 1.00 66.38 89 GLN A CA 1
ATOM 657 C C . GLN A 1 89 ? -7.787 -13.518 -0.277 1.00 66.38 89 GLN A C 1
ATOM 659 O O . GLN A 1 89 ? -7.727 -13.391 0.943 1.00 66.38 89 GLN A O 1
ATOM 664 N N . MET A 1 90 ? -7.281 -14.595 -0.891 1.00 61.44 90 MET A N 1
ATOM 665 C CA . MET A 1 90 ? -6.665 -15.725 -0.169 1.00 61.44 90 MET A CA 1
ATOM 666 C C . MET A 1 90 ? -5.376 -15.343 0.566 1.00 61.44 90 MET A C 1
ATOM 668 O O . MET A 1 90 ? -4.958 -16.018 1.500 1.00 61.44 90 MET A O 1
ATOM 672 N N . SER A 1 91 ? -4.741 -14.244 0.170 1.00 58.88 91 SER A N 1
ATOM 673 C CA . SER A 1 91 ? -3.534 -13.741 0.824 1.00 58.88 91 SER A CA 1
ATOM 674 C C . SER A 1 91 ? -3.846 -12.744 1.961 1.00 58.88 91 SER A C 1
ATOM 676 O O . SER A 1 91 ? -2.922 -12.159 2.532 1.00 58.88 91 SER A O 1
ATOM 678 N N . ALA A 1 92 ? -5.124 -12.450 2.241 1.00 57.38 92 ALA A N 1
ATOM 679 C CA . ALA A 1 92 ? -5.568 -11.424 3.197 1.00 57.38 92 ALA A CA 1
ATOM 680 C C . ALA A 1 92 ? -5.825 -11.946 4.632 1.00 57.38 92 ALA A C 1
ATOM 682 O O . ALA A 1 92 ? -6.444 -11.237 5.428 1.00 57.38 92 ALA A O 1
ATOM 683 N N . HIS A 1 93 ? -5.371 -13.164 4.950 1.00 46.28 93 HIS A N 1
ATOM 684 C CA . HIS A 1 93 ? -5.561 -13.830 6.246 1.00 46.28 93 HIS A CA 1
ATOM 685 C C . HIS A 1 93 ? -4.526 -13.447 7.308 1.00 46.28 93 HIS A C 1
ATOM 687 O O . HIS A 1 93 ? -3.344 -13.241 6.949 1.00 46.28 93 HIS A O 1
#

Foldseek 3Di:
DDDDDDDDDDDDPDPDDDDDDPPPPPPPPPDDDPVRVLVVQLVCVLQLNDQPDPVDPPDDPVRRVVSNVVSCVVVPPPDDDDPSDVVSVVVSD

Secondary structure (DSSP, 8-state):
-----------------------------SS--HHHHHHHHHHHHHTT---S-TTS-SPPHHHHHHHHHHHHHHH-SS----SS-HHHHHT--